Protein AF-G1NXR3-F1 (afdb_monomer)

InterPro domains:
  IPR028131 Tubulinyl-Tyr carboxypeptidase [PF14822] (48-94)
  IPR028131 Tubulinyl-Tyr carboxypeptidase [PTHR15750] (37-93)

Sequence (94 aa):
MTGSAADTRRCPHPKGAKGTRSRSSHARPVSLATSGGSEEEDKDGGVLFHVNKSGFPIDSHTWERMWMHVAKVHPKGGEMVGAIRNAAFLAKVS

Structure (mmCIF, N/CA/C/O backbone):
data_AF-G1NXR3-F1
#
_entry.id   AF-G1NXR3-F1
#
loop_
_atom_site.group_PDB
_atom_site.id
_atom_site.type_symbol
_atom_site.label_atom_id
_atom_site.label_alt_id
_atom_site.label_comp_id
_atom_site.label_asym_id
_atom_site.label_entity_id
_atom_site.label_seq_id
_atom_site.pdbx_PDB_ins_code
_atom_site.Cartn_x
_atom_site.Cartn_y
_atom_site.Cartn_z
_atom_site.occupancy
_atom_site.B_iso_or_equiv
_atom_site.auth_seq_id
_atom_site.auth_comp_id
_atom_site.auth_asym_id
_atom_site.auth_atom_id
_atom_site.pdbx_PDB_model_num
ATOM 1 N N . MET A 1 1 ? 23.638 19.959 -54.038 1.00 45.19 1 MET A N 1
ATOM 2 C CA . MET A 1 1 ? 22.725 19.619 -55.150 1.00 45.19 1 MET A CA 1
ATOM 3 C C . MET A 1 1 ? 23.136 18.260 -55.699 1.00 45.19 1 MET A C 1
ATOM 5 O O . MET A 1 1 ? 24.180 18.216 -56.321 1.00 45.19 1 MET A O 1
ATOM 9 N N . THR A 1 2 ? 22.366 17.205 -55.413 1.00 44.72 2 THR A N 1
ATOM 10 C CA . THR A 1 2 ? 22.249 15.880 -56.085 1.00 44.72 2 THR A CA 1
ATOM 11 C C . THR A 1 2 ? 21.177 15.135 -55.252 1.00 44.72 2 THR A C 1
ATOM 13 O O . THR A 1 2 ? 21.319 15.052 -54.039 1.00 44.72 2 THR A O 1
ATOM 16 N N . GLY A 1 3 ? 19.943 14.877 -55.710 1.00 37.91 3 GLY A N 1
ATOM 17 C CA . GLY A 1 3 ? 19.524 13.926 -56.757 1.00 37.91 3 GLY A CA 1
ATOM 18 C C . GLY A 1 3 ? 19.455 12.509 -56.148 1.00 37.91 3 GLY A C 1
ATOM 19 O O . GLY A 1 3 ? 20.514 11.935 -55.952 1.00 37.91 3 GLY A O 1
ATOM 20 N N . SER A 1 4 ? 18.330 12.026 -55.577 1.00 44.97 4 SER A N 1
ATOM 21 C CA . SER A 1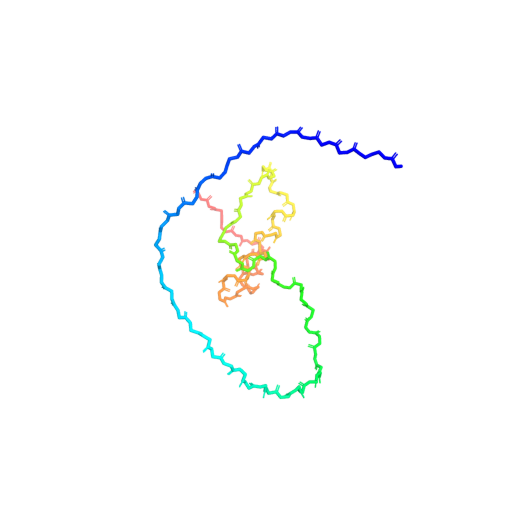 4 ? 17.182 11.310 -56.217 1.00 44.97 4 SER A CA 1
ATOM 22 C C . SER A 1 4 ? 17.626 10.076 -57.033 1.00 44.97 4 SER A C 1
ATOM 24 O O . SER A 1 4 ? 18.565 10.215 -57.801 1.00 44.97 4 SER A O 1
ATOM 26 N N . ALA A 1 5 ? 17.058 8.862 -57.014 1.00 44.22 5 ALA A N 1
ATOM 27 C CA . ALA A 1 5 ? 15.885 8.192 -56.426 1.00 44.22 5 ALA A CA 1
ATOM 28 C C . ALA A 1 5 ? 16.137 6.658 -56.521 1.00 44.22 5 ALA A C 1
ATOM 30 O O . ALA A 1 5 ? 17.121 6.254 -57.137 1.00 44.22 5 ALA A O 1
ATOM 31 N N . ALA A 1 6 ? 15.309 5.785 -55.926 1.00 48.72 6 ALA A N 1
ATOM 32 C CA . ALA A 1 6 ? 14.380 4.859 -56.626 1.00 48.72 6 ALA A CA 1
ATOM 33 C C . ALA A 1 6 ? 14.528 3.470 -55.948 1.00 48.72 6 ALA A C 1
ATOM 35 O O . ALA A 1 6 ? 15.604 3.174 -55.449 1.00 48.72 6 ALA A O 1
ATOM 36 N N . ASP A 1 7 ? 13.586 2.536 -55.852 1.00 38.72 7 ASP A N 1
ATOM 37 C CA . ASP A 1 7 ? 12.206 2.347 -56.299 1.00 38.72 7 ASP A CA 1
ATOM 38 C C . ASP A 1 7 ? 11.734 1.059 -55.588 1.00 38.72 7 ASP A C 1
ATOM 40 O O . ASP A 1 7 ? 12.523 0.131 -55.413 1.00 38.72 7 ASP A O 1
ATOM 44 N N . THR A 1 8 ? 10.479 0.975 -55.152 1.00 42.81 8 THR A N 1
ATOM 45 C CA . THR A 1 8 ? 9.568 -0.070 -55.651 1.00 42.81 8 THR A CA 1
ATOM 46 C C . THR A 1 8 ? 8.182 0.081 -55.049 1.00 42.81 8 THR A C 1
ATOM 48 O O . THR A 1 8 ? 7.946 0.182 -53.848 1.00 42.81 8 THR A O 1
ATOM 51 N N . ARG A 1 9 ? 7.249 0.145 -55.986 1.00 46.12 9 ARG A N 1
ATOM 52 C CA . ARG A 1 9 ? 5.817 0.350 -55.858 1.00 46.12 9 ARG A CA 1
ATOM 53 C C . ARG A 1 9 ? 5.125 -0.938 -55.420 1.00 46.12 9 ARG A C 1
ATOM 55 O O . ARG A 1 9 ? 5.513 -2.005 -55.885 1.00 46.12 9 ARG A O 1
ATOM 62 N N . ARG A 1 10 ? 3.991 -0.814 -54.720 1.00 39.06 10 ARG A N 1
ATOM 63 C CA . ARG A 1 10 ? 2.707 -1.444 -55.111 1.00 39.06 10 ARG A CA 1
ATOM 64 C C . ARG A 1 10 ? 1.583 -1.059 -54.144 1.00 39.06 10 ARG A C 1
ATOM 66 O O . ARG A 1 10 ? 1.566 -1.487 -52.999 1.00 39.06 10 ARG A O 1
ATOM 73 N N . CYS A 1 11 ? 0.604 -0.321 -54.661 1.00 44.44 11 CYS A N 1
ATOM 74 C CA . CYS A 1 11 ? -0.773 -0.328 -54.164 1.00 44.44 11 CYS A CA 1
ATOM 75 C C . CYS A 1 11 ? -1.623 -1.179 -55.113 1.00 44.44 11 CYS A C 1
ATOM 77 O O . CYS A 1 11 ? -1.391 -1.155 -56.325 1.00 44.44 11 CYS A O 1
ATOM 79 N N . PRO A 1 12 ? -2.649 -1.855 -54.583 1.00 48.38 12 PRO A N 1
ATOM 80 C CA . PRO A 1 12 ? -3.985 -1.669 -55.149 1.00 48.38 12 PRO A CA 1
ATOM 81 C C . PRO A 1 12 ? -5.075 -1.464 -54.071 1.00 48.38 12 PRO A C 1
ATOM 83 O O . PRO A 1 12 ? -5.118 -2.153 -53.058 1.00 48.38 12 PRO A O 1
ATOM 86 N N . HIS A 1 13 ? -5.967 -0.501 -54.323 1.00 37.09 13 HIS A N 1
ATOM 87 C CA . HIS A 1 13 ? -7.301 -0.291 -53.706 1.00 37.09 13 HIS A CA 1
ATOM 88 C C . HIS A 1 13 ? -8.349 -1.239 -54.365 1.00 37.09 13 HIS A C 1
ATOM 90 O O . HIS A 1 13 ? -7.991 -1.854 -55.374 1.00 37.09 13 HIS A O 1
ATOM 96 N N . PRO A 1 14 ? -9.673 -1.239 -54.039 1.00 63.69 14 PRO A N 1
ATOM 97 C CA . PRO A 1 14 ? -10.443 -0.923 -52.806 1.00 63.69 14 PRO A CA 1
ATOM 98 C C . PRO A 1 14 ? -11.615 -1.922 -52.520 1.00 63.69 14 PRO A C 1
ATOM 100 O O . PRO A 1 14 ? -11.821 -2.845 -53.302 1.00 63.69 14 PRO A O 1
ATOM 103 N N . LYS A 1 15 ? -12.460 -1.693 -51.482 1.00 41.88 15 LYS A N 1
ATOM 104 C CA . LYS A 1 15 ? -13.954 -1.600 -51.591 1.00 41.88 15 LYS A CA 1
ATOM 105 C C . LYS A 1 15 ? -14.703 -1.404 -50.247 1.00 41.88 15 LYS A C 1
ATOM 107 O O . LYS A 1 15 ? -14.464 -2.134 -49.297 1.00 41.88 15 LYS A O 1
ATOM 112 N N . GLY A 1 16 ? -15.703 -0.502 -50.264 1.00 35.84 16 GLY A N 1
ATOM 113 C CA . GLY A 1 16 ? -16.859 -0.419 -49.338 1.00 35.84 16 GLY A CA 1
ATOM 114 C C . GLY A 1 16 ? -16.844 0.796 -48.390 1.00 35.84 16 GLY A C 1
ATOM 115 O O . GLY A 1 16 ? -16.176 0.738 -47.373 1.00 35.84 16 GLY A O 1
ATOM 116 N N . ALA A 1 17 ? -17.378 1.974 -48.764 1.00 42.06 17 ALA A N 1
ATOM 117 C CA . ALA A 1 17 ? -18.772 2.443 -48.543 1.00 42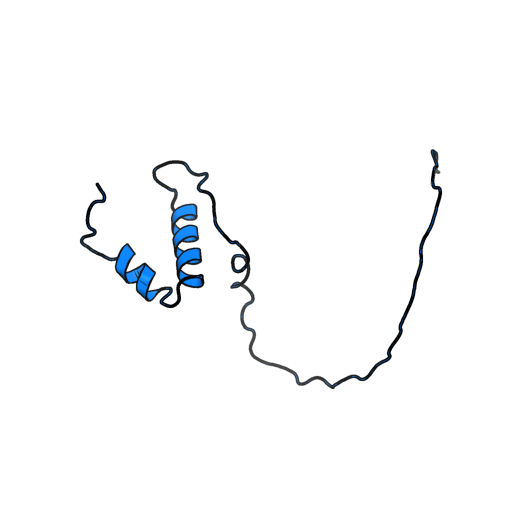.06 17 ALA A CA 1
ATOM 118 C C . ALA A 1 17 ? -19.097 2.634 -47.037 1.00 42.06 17 ALA A C 1
ATOM 120 O O . ALA A 1 17 ? -18.858 1.726 -46.263 1.00 42.06 17 ALA A O 1
ATOM 121 N N . LYS A 1 18 ? -19.670 3.711 -46.479 1.00 47.91 18 LYS A N 1
ATOM 122 C CA . LYS A 1 18 ? -20.573 4.799 -46.903 1.00 47.91 18 LYS A CA 1
ATOM 123 C C . LYS A 1 18 ? -20.689 5.681 -45.635 1.00 47.91 18 LYS A C 1
ATOM 125 O O . LYS A 1 18 ? -21.036 5.160 -44.590 1.00 47.91 18 LYS A O 1
ATOM 130 N N . GLY A 1 19 ? -20.267 6.941 -45.621 1.00 43.12 19 GLY A N 1
ATOM 131 C CA . GLY A 1 19 ? -21.180 8.060 -45.838 1.00 43.12 19 GLY A CA 1
ATOM 132 C C . GLY A 1 19 ? -21.548 8.818 -44.549 1.00 43.12 19 GLY A C 1
ATOM 133 O O . GLY A 1 19 ? -21.769 8.226 -43.499 1.00 43.12 19 GLY A O 1
ATOM 134 N N . THR A 1 20 ? -21.751 10.129 -44.726 1.00 46.16 20 THR A N 1
ATOM 135 C CA . THR A 1 20 ? -22.433 11.080 -43.820 1.00 46.16 20 THR A CA 1
ATOM 136 C C . THR A 1 20 ? -21.598 11.524 -42.604 1.00 46.16 20 THR A C 1
ATOM 138 O O . THR A 1 20 ? -20.892 10.728 -42.015 1.00 46.16 20 THR A O 1
ATOM 141 N N . ARG A 1 21 ? -21.594 12.778 -42.145 1.00 49.75 21 ARG A N 1
ATOM 142 C CA . ARG A 1 21 ? -22.441 13.944 -42.416 1.00 49.75 21 ARG A CA 1
ATOM 143 C C . ARG A 1 21 ? -21.705 15.155 -41.819 1.00 49.75 21 ARG A C 1
ATOM 145 O O . ARG A 1 21 ? -21.381 15.133 -40.636 1.00 49.75 21 ARG A O 1
ATOM 152 N N . SER A 1 22 ? -21.468 16.209 -42.595 1.00 65.81 22 SER A N 1
ATOM 153 C CA . SER A 1 22 ? -21.042 17.499 -42.039 1.00 65.81 22 SER A CA 1
ATOM 154 C C . SER A 1 22 ? -22.186 18.110 -41.226 1.00 65.81 22 SER A C 1
ATOM 156 O O . SER A 1 22 ? -23.299 18.220 -41.742 1.00 65.81 22 SER A O 1
ATOM 158 N N . ARG A 1 23 ? -21.927 18.571 -39.996 1.00 53.41 23 ARG A N 1
ATOM 159 C CA . ARG A 1 23 ? -22.710 19.657 -39.383 1.00 53.41 23 ARG A CA 1
ATOM 160 C C . ARG A 1 23 ? -21.780 20.696 -38.772 1.00 53.41 23 ARG A C 1
ATOM 162 O O . ARG A 1 23 ? -20.871 20.390 -38.011 1.00 53.41 23 ARG A O 1
ATOM 169 N N . SER A 1 24 ? -22.052 21.912 -39.216 1.00 59.09 24 SER A N 1
ATOM 170 C CA . SER A 1 24 ? -21.382 23.174 -38.969 1.00 59.09 24 SER A CA 1
ATOM 171 C C . SER A 1 24 ? -21.659 23.724 -37.563 1.00 59.09 24 SER A C 1
ATOM 173 O O . SER A 1 24 ? -22.758 23.575 -37.036 1.00 59.09 24 SER A O 1
ATOM 175 N N . SER A 1 25 ? -20.605 24.335 -37.015 1.00 60.59 25 SER A N 1
ATOM 176 C CA . SER A 1 25 ? -20.506 25.594 -36.260 1.00 60.59 25 SER A CA 1
ATOM 177 C C . SER A 1 25 ? -21.677 26.048 -35.379 1.00 60.59 25 SER A C 1
ATOM 179 O O . SER A 1 25 ? -22.712 26.434 -35.898 1.00 60.59 25 SER A O 1
ATOM 181 N N . HIS A 1 26 ? -21.426 26.203 -34.073 1.00 49.38 26 HIS A N 1
ATOM 182 C CA . HIS A 1 26 ? -21.672 27.465 -33.357 1.00 49.38 26 HIS A CA 1
ATOM 183 C C . HIS A 1 26 ? -20.796 27.540 -32.096 1.00 49.38 26 HIS A C 1
ATOM 185 O O . HIS A 1 26 ? -20.851 26.683 -31.217 1.00 49.38 26 HIS A O 1
ATOM 191 N N . ALA A 1 27 ? -19.957 28.572 -32.055 1.00 53.62 27 ALA A N 1
ATOM 192 C CA . ALA A 1 27 ? -19.057 28.901 -30.962 1.00 53.62 27 ALA A CA 1
ATOM 193 C C . ALA A 1 27 ? -19.823 29.370 -29.713 1.00 53.62 27 ALA A C 1
ATOM 195 O O . ALA A 1 27 ? -20.824 30.079 -29.825 1.00 53.62 27 ALA A O 1
ATOM 196 N N . ARG A 1 28 ? -19.301 29.047 -28.524 1.00 59.19 28 ARG A N 1
ATOM 197 C CA . ARG A 1 28 ? -19.573 29.800 -27.292 1.00 59.19 28 ARG A CA 1
ATOM 198 C C . ARG A 1 28 ? -18.300 30.547 -26.873 1.00 59.19 28 ARG A C 1
ATOM 200 O O . ARG A 1 28 ? -17.224 29.957 -26.972 1.00 59.19 28 ARG A O 1
ATOM 207 N N . PRO A 1 29 ? -18.402 31.827 -26.468 1.00 50.38 29 PRO A N 1
ATOM 208 C CA . PRO A 1 29 ? -17.248 32.655 -26.162 1.00 50.38 29 PRO A CA 1
ATOM 209 C C . PRO A 1 29 ? -16.628 32.290 -24.811 1.00 50.38 29 PRO A C 1
ATOM 211 O O . PRO A 1 29 ? -17.291 31.807 -23.895 1.00 50.38 29 PRO A O 1
ATOM 214 N N . VAL A 1 30 ? -15.325 32.544 -24.750 1.00 57.25 30 VAL A N 1
ATOM 215 C CA . VAL A 1 30 ? -14.397 32.333 -23.640 1.00 57.25 30 VAL A CA 1
ATOM 216 C C . VAL A 1 30 ? -14.804 33.135 -22.397 1.00 57.25 30 VAL A C 1
ATOM 218 O O . VAL A 1 30 ? -15.079 34.328 -22.472 1.00 57.25 30 VAL A O 1
ATOM 221 N N . SER A 1 31 ? -14.756 32.492 -21.233 1.00 49.50 31 SER A N 1
ATOM 222 C CA . SER A 1 31 ? -14.521 33.134 -19.931 1.00 49.50 31 SER A CA 1
ATOM 223 C C . SER A 1 31 ? -13.406 32.319 -19.271 1.00 49.50 31 SER A C 1
ATOM 225 O O . SER A 1 31 ? -13.648 31.228 -18.774 1.00 49.50 31 SER A O 1
ATOM 227 N N . LEU A 1 32 ? -12.158 32.543 -19.685 1.00 43.28 32 LEU A N 1
ATOM 228 C CA . LEU A 1 32 ? -11.155 33.370 -19.004 1.00 43.28 32 LEU A CA 1
ATOM 229 C C . LEU A 1 32 ? -11.071 33.086 -17.493 1.00 43.28 32 LEU A C 1
ATOM 231 O O . LEU A 1 32 ? -11.856 33.643 -16.740 1.00 43.28 32 LEU A O 1
ATOM 235 N N . ALA A 1 33 ? -10.103 32.218 -17.147 1.00 46.44 33 ALA A N 1
ATOM 236 C CA . ALA A 1 33 ? -9.220 32.163 -15.964 1.00 46.44 33 ALA A CA 1
ATOM 237 C C . ALA A 1 33 ? -9.833 32.448 -14.564 1.00 46.44 33 ALA A C 1
ATOM 239 O O . ALA A 1 33 ? -10.561 33.403 -14.368 1.00 46.44 33 ALA A O 1
ATOM 240 N N . THR A 1 34 ? -9.518 31.741 -13.475 1.00 49.56 34 THR A N 1
ATOM 241 C CA . THR A 1 34 ? -8.237 31.155 -13.065 1.00 49.56 34 THR A CA 1
ATOM 242 C C . THR A 1 34 ? -8.515 30.097 -11.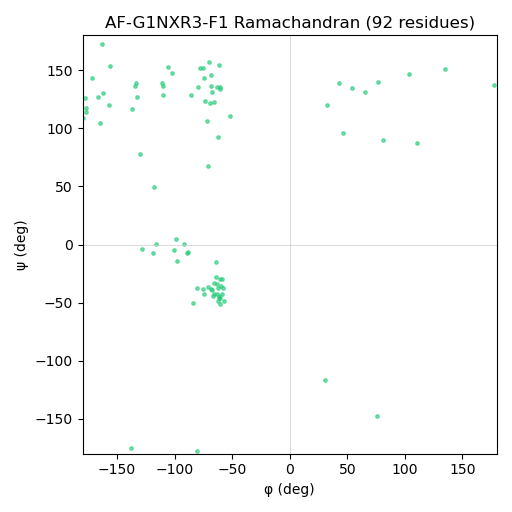982 1.00 49.56 34 THR A C 1
ATOM 244 O O . THR A 1 34 ? -9.163 30.412 -10.987 1.00 49.56 34 THR A O 1
ATOM 247 N N . SER A 1 35 ? -7.968 28.895 -12.120 1.00 44.38 35 SER A N 1
ATOM 248 C CA . SER A 1 35 ? -7.198 28.250 -11.048 1.00 44.38 35 SER A CA 1
ATOM 249 C C . SER A 1 35 ? -6.431 27.112 -11.706 1.00 44.38 35 SER A C 1
ATOM 251 O O . SER A 1 35 ? -7.029 26.115 -12.109 1.00 44.38 35 SER A O 1
ATOM 253 N N . GLY A 1 36 ? -5.129 27.307 -11.904 1.00 40.16 36 GLY A N 1
ATOM 254 C CA . GLY A 1 36 ? -4.234 26.262 -12.384 1.00 40.16 36 GLY A CA 1
ATOM 255 C C . GLY A 1 36 ? -4.210 25.123 -11.374 1.00 40.16 36 GLY A C 1
ATOM 256 O O . GLY A 1 36 ? -3.456 25.168 -10.407 1.00 40.16 36 GLY A O 1
ATOM 257 N N . GLY A 1 37 ? -5.082 24.137 -11.575 1.00 37.31 37 GLY A N 1
ATOM 258 C CA . GLY A 1 37 ? -4.951 22.826 -10.966 1.00 37.31 37 GLY A CA 1
ATOM 259 C C . GLY A 1 37 ? -3.794 22.146 -11.671 1.00 37.31 37 GLY A C 1
ATOM 260 O O . GLY A 1 37 ? -3.912 21.820 -12.848 1.00 37.31 37 GLY A O 1
ATOM 261 N N . SER A 1 38 ? -2.666 22.041 -10.972 1.00 44.25 38 SER A N 1
ATOM 262 C CA . SER A 1 38 ? -1.469 21.359 -11.451 1.00 44.25 38 SER A CA 1
ATOM 263 C C . SER A 1 38 ? -1.854 19.961 -11.928 1.00 44.25 38 SER A C 1
ATOM 265 O O . SER A 1 38 ? -2.245 19.098 -11.146 1.00 44.25 38 SER A O 1
ATOM 267 N N . GLU A 1 39 ? -1.779 19.772 -13.235 1.00 42.00 39 GLU A N 1
ATOM 268 C CA . GLU A 1 39 ? -2.006 18.534 -13.967 1.00 42.00 39 GLU A CA 1
ATOM 269 C C . GLU A 1 39 ? -0.855 17.547 -13.711 1.00 42.00 39 GLU A C 1
ATOM 271 O O . GLU A 1 39 ? -0.054 17.234 -14.582 1.00 42.00 39 GLU A O 1
ATOM 276 N N . GLU A 1 40 ? -0.749 17.063 -12.474 1.00 47.91 40 GLU A N 1
ATOM 277 C CA . GLU A 1 40 ? 0.218 16.026 -12.082 1.00 47.91 40 GLU A CA 1
ATOM 278 C C . GLU A 1 40 ? -0.493 14.759 -11.552 1.00 47.91 40 GLU A C 1
ATOM 280 O O . GLU A 1 40 ? 0.150 13.737 -11.319 1.00 47.91 40 GLU A O 1
ATOM 285 N N . GLU A 1 41 ? -1.820 14.778 -11.362 1.00 50.66 41 GLU A N 1
ATOM 286 C CA . GLU A 1 41 ? -2.536 13.702 -10.649 1.00 50.66 41 GLU A CA 1
ATOM 287 C C . GLU A 1 41 ? -3.036 12.526 -11.511 1.00 50.66 41 GLU A C 1
ATOM 289 O O . GLU A 1 41 ? -3.425 11.491 -10.954 1.00 50.66 41 GLU A O 1
ATOM 294 N N . ASP A 1 42 ? -2.941 12.599 -12.842 1.00 52.62 42 ASP A N 1
ATOM 295 C CA . ASP A 1 42 ? -3.537 11.604 -13.752 1.00 52.62 42 ASP A CA 1
ATOM 296 C C . ASP A 1 42 ? -2.522 10.840 -14.619 1.00 52.62 42 ASP A C 1
ATOM 298 O O . ASP A 1 42 ? -2.656 10.730 -15.832 1.00 52.62 42 ASP A O 1
ATOM 302 N N . LYS A 1 43 ? -1.457 10.296 -14.020 1.00 57.72 43 LYS A N 1
ATOM 303 C CA . LYS A 1 43 ? -0.588 9.338 -14.741 1.00 57.72 43 LYS A CA 1
ATOM 304 C C . LYS A 1 43 ? -0.887 7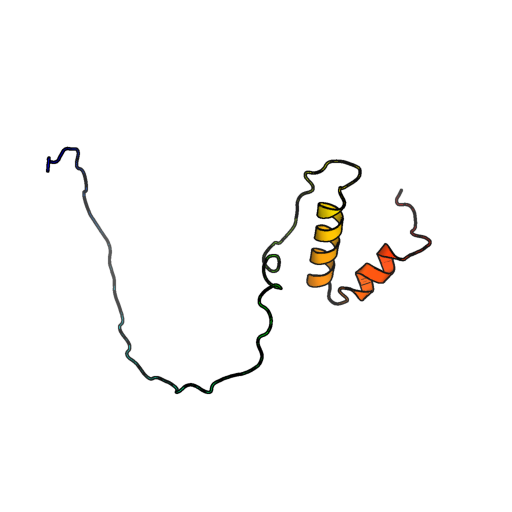.870 -14.459 1.00 57.72 43 LYS A C 1
ATOM 306 O O . LYS A 1 43 ? -0.433 7.017 -15.213 1.00 57.72 43 LYS A O 1
ATOM 311 N N . ASP A 1 44 ? -1.662 7.577 -13.416 1.00 56.72 44 ASP A N 1
ATOM 312 C CA . ASP A 1 44 ? -1.906 6.199 -12.954 1.00 56.72 44 ASP A CA 1
ATOM 313 C C . ASP A 1 44 ? -3.402 5.866 -12.793 1.00 56.72 44 ASP A C 1
ATOM 315 O O . ASP A 1 44 ? -3.748 4.723 -12.520 1.00 56.72 44 ASP A O 1
ATOM 319 N N . GLY A 1 45 ? -4.308 6.836 -12.998 1.00 59.66 45 GLY A N 1
ATOM 320 C CA . GLY A 1 45 ? -5.757 6.655 -12.809 1.00 59.66 45 GLY A CA 1
ATOM 321 C C . GLY A 1 45 ? -6.408 5.638 -13.758 1.00 59.66 45 GLY A C 1
ATOM 322 O O . GLY A 1 45 ? -7.518 5.180 -13.501 1.00 59.66 45 GLY A O 1
ATOM 323 N N . GLY A 1 46 ? -5.714 5.256 -14.835 1.00 73.56 46 GLY A N 1
ATOM 324 C CA . GLY A 1 46 ? -6.181 4.274 -15.817 1.00 73.56 46 GLY A CA 1
ATOM 325 C C . GLY A 1 46 ? -5.605 2.862 -15.666 1.00 73.56 46 GLY A C 1
ATOM 326 O O . GLY A 1 46 ? -5.996 1.972 -16.422 1.00 73.56 46 GLY A O 1
ATOM 327 N N . VAL A 1 47 ? -4.665 2.628 -14.744 1.00 85.56 47 VAL A N 1
ATOM 328 C CA . VAL A 1 47 ? -4.022 1.313 -14.597 1.00 85.56 47 VAL A CA 1
ATOM 329 C C . VAL A 1 47 ? -4.872 0.415 -13.698 1.00 85.56 47 VAL A C 1
ATOM 331 O O . VAL A 1 47 ? -5.236 0.794 -12.593 1.00 85.56 47 VAL A O 1
ATOM 334 N N . LEU A 1 48 ? -5.183 -0.804 -14.153 1.00 90.50 48 LEU A N 1
ATOM 335 C CA . LEU A 1 48 ? -5.981 -1.756 -13.366 1.00 90.50 48 LEU A CA 1
ATOM 336 C C . LEU A 1 48 ? -5.172 -2.375 -12.212 1.00 90.50 48 LEU A C 1
ATOM 338 O O . LEU A 1 48 ? -5.682 -2.532 -11.103 1.00 90.50 48 LEU A O 1
ATOM 342 N N . PHE A 1 49 ? -3.914 -2.741 -12.476 1.00 95.44 49 PHE A N 1
ATOM 343 C CA . PHE A 1 49 ? -3.006 -3.361 -11.509 1.00 95.44 49 PHE A CA 1
ATOM 344 C C . PHE A 1 49 ? -1.535 -3.138 -11.892 1.00 95.44 49 PHE A C 1
ATOM 346 O O . PHE A 1 49 ? -1.197 -3.029 -13.073 1.00 95.44 49 PHE A O 1
ATOM 353 N N . HIS A 1 50 ? -0.644 -3.148 -10.898 1.00 95.50 50 HIS A N 1
ATOM 354 C CA . HIS A 1 50 ? 0.809 -3.113 -11.098 1.00 95.50 50 HIS A CA 1
ATOM 355 C C . HIS A 1 50 ? 1.434 -4.486 -10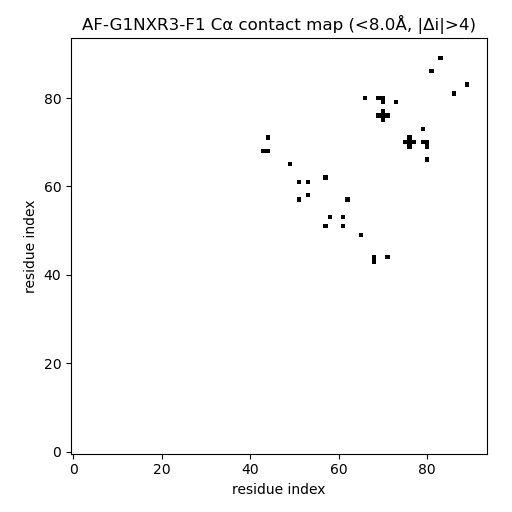.838 1.00 95.50 50 HIS A C 1
ATOM 357 O O . HIS A 1 50 ? 0.931 -5.280 -10.047 1.00 95.50 50 HIS A O 1
ATOM 363 N N . VAL A 1 51 ? 2.569 -4.755 -11.485 1.00 97.38 51 VAL A N 1
ATOM 364 C CA . VAL A 1 51 ? 3.356 -5.981 -11.287 1.00 97.38 51 VAL A CA 1
ATOM 365 C C . VAL A 1 51 ? 4.659 -5.629 -10.578 1.00 97.38 51 VAL A C 1
ATOM 367 O O . VAL A 1 51 ? 5.389 -4.746 -11.036 1.00 97.38 51 VAL A O 1
ATOM 370 N N . ASN A 1 52 ? 4.974 -6.333 -9.488 1.00 98.12 52 ASN A N 1
ATOM 371 C CA . ASN A 1 52 ? 6.266 -6.199 -8.821 1.00 98.12 52 ASN A CA 1
ATOM 372 C C . ASN A 1 52 ? 7.383 -6.793 -9.698 1.00 98.12 52 ASN A C 1
ATOM 374 O O . ASN A 1 52 ? 7.352 -7.977 -10.030 1.00 98.12 52 ASN A O 1
ATOM 378 N N . LYS A 1 53 ? 8.378 -5.969 -10.041 1.00 98.00 53 LYS A N 1
ATOM 379 C CA . LYS A 1 53 ? 9.578 -6.369 -10.795 1.00 98.00 53 LYS A CA 1
ATOM 380 C C . LYS A 1 53 ? 10.875 -6.220 -9.989 1.00 98.00 53 LYS A C 1
ATOM 382 O O . LYS A 1 53 ? 11.936 -6.523 -10.522 1.00 98.00 53 LYS A O 1
ATOM 387 N N . SER A 1 54 ? 10.807 -5.765 -8.734 1.00 97.88 54 SER A N 1
ATOM 388 C CA . SER A 1 54 ? 11.983 -5.529 -7.884 1.00 97.88 54 SER A CA 1
ATOM 389 C C . SER A 1 54 ? 12.421 -6.764 -7.088 1.00 97.88 54 SER A C 1
ATOM 391 O O . SER A 1 54 ? 13.444 -6.725 -6.414 1.00 97.88 54 SER A O 1
ATOM 393 N N . GLY A 1 55 ? 11.650 -7.855 -7.127 1.00 97.94 55 GLY A N 1
ATOM 394 C CA . GLY A 1 55 ? 11.891 -9.028 -6.286 1.00 97.94 55 GLY A CA 1
ATOM 395 C C . GLY A 1 55 ? 11.467 -8.800 -4.832 1.00 97.94 55 GLY A C 1
ATOM 396 O O . GLY A 1 55 ? 10.483 -8.099 -4.575 1.00 97.9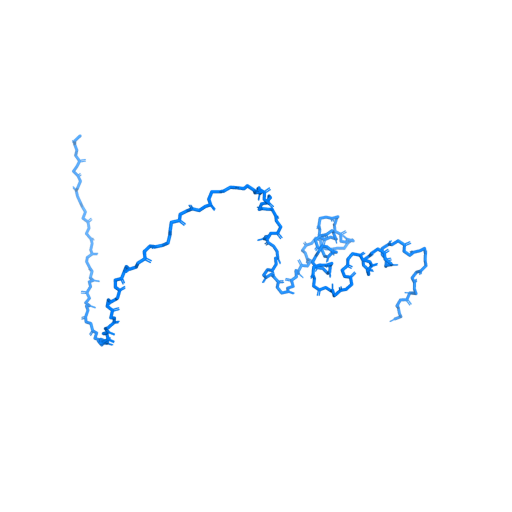4 55 GLY A O 1
ATOM 397 N N . PHE A 1 56 ? 12.188 -9.428 -3.897 1.00 98.12 56 PHE A N 1
ATOM 398 C CA . PHE A 1 56 ? 11.899 -9.383 -2.463 1.00 98.12 56 PHE A CA 1
ATOM 399 C C . PHE A 1 56 ? 13.170 -9.112 -1.635 1.00 98.12 56 PHE A C 1
ATOM 401 O O . PHE A 1 56 ? 14.200 -9.725 -1.922 1.00 98.12 56 PHE A O 1
ATOM 408 N N . PRO A 1 57 ? 13.101 -8.270 -0.583 1.00 97.81 57 PRO A N 1
ATOM 409 C CA . PRO A 1 57 ? 11.959 -7.426 -0.206 1.00 97.81 57 PRO A CA 1
ATOM 410 C C . PRO A 1 57 ? 11.611 -6.397 -1.297 1.00 97.81 57 PRO A C 1
ATOM 412 O O . PRO A 1 57 ? 12.444 -6.068 -2.138 1.00 97.81 57 PRO A O 1
ATOM 415 N N . ILE A 1 58 ? 10.352 -5.951 -1.326 1.00 98.50 58 ILE A N 1
ATOM 416 C CA . ILE A 1 58 ? 9.869 -5.001 -2.342 1.00 98.50 58 ILE A CA 1
ATOM 417 C C . ILE A 1 58 ? 10.638 -3.682 -2.189 1.00 98.50 58 ILE A C 1
ATOM 419 O O . ILE A 1 58 ? 10.822 -3.210 -1.067 1.00 98.50 58 ILE A O 1
ATOM 423 N N . ASP A 1 59 ? 11.082 -3.090 -3.302 1.00 98.38 59 ASP A N 1
ATOM 424 C CA . ASP A 1 59 ? 11.786 -1.808 -3.261 1.00 98.38 59 ASP A CA 1
ATOM 425 C C . ASP A 1 59 ? 10.850 -0.648 -2.880 1.00 98.38 59 ASP A C 1
ATOM 427 O O . ASP A 1 59 ? 9.630 -0.710 -3.058 1.00 98.38 59 ASP A O 1
ATOM 431 N N . SER A 1 60 ? 11.417 0.444 -2.358 1.00 98.38 60 SER A N 1
ATOM 432 C CA . SER A 1 60 ? 10.623 1.587 -1.887 1.00 98.38 60 SER A CA 1
ATOM 433 C C . SER A 1 60 ? 9.743 2.176 -2.991 1.00 98.38 60 SER A C 1
ATOM 435 O O . SER A 1 60 ? 8.605 2.553 -2.744 1.00 98.38 60 SER A O 1
ATOM 437 N N . HIS A 1 61 ? 10.237 2.225 -4.229 1.00 97.06 61 HIS A N 1
ATOM 438 C CA . HIS A 1 61 ? 9.488 2.793 -5.346 1.00 97.06 61 HIS A CA 1
ATOM 439 C C . HIS A 1 61 ? 8.242 1.966 -5.693 1.00 97.06 61 HIS A C 1
ATOM 441 O O . HIS A 1 61 ? 7.165 2.523 -5.904 1.00 97.06 61 HIS A O 1
ATOM 447 N N . THR A 1 62 ? 8.362 0.639 -5.746 1.00 98.00 62 THR A N 1
ATOM 448 C CA . THR A 1 62 ? 7.232 -0.261 -6.005 1.00 98.00 62 THR A CA 1
ATOM 449 C C . THR A 1 62 ? 6.282 -0.303 -4.818 1.00 98.00 62 THR A C 1
ATOM 451 O O . THR A 1 62 ? 5.068 -0.317 -5.021 1.00 98.00 62 THR A O 1
ATOM 454 N N . TRP A 1 63 ? 6.811 -0.248 -3.596 1.00 98.50 63 TRP A N 1
ATOM 455 C CA . TRP A 1 63 ? 6.020 -0.178 -2.373 1.00 98.50 63 TRP A CA 1
ATOM 456 C C . TRP A 1 63 ? 5.158 1.088 -2.300 1.00 98.50 63 TRP A C 1
ATOM 458 O O . TRP A 1 63 ? 3.953 0.998 -2.063 1.00 98.50 63 TRP A O 1
ATOM 468 N N . GLU A 1 64 ? 5.732 2.264 -2.565 1.00 98.06 64 GLU A N 1
ATOM 469 C CA . GLU A 1 64 ? 4.968 3.516 -2.568 1.00 98.06 64 GLU A CA 1
ATOM 470 C C . GLU A 1 64 ? 3.956 3.561 -3.717 1.00 98.06 64 GLU A C 1
ATOM 472 O O . GLU A 1 64 ? 2.813 3.967 -3.508 1.00 98.06 64 GLU A O 1
ATOM 477 N N . ARG A 1 65 ? 4.312 3.060 -4.909 1.00 96.69 65 ARG A N 1
ATOM 478 C CA . ARG A 1 65 ? 3.362 2.956 -6.031 1.00 96.69 65 ARG A CA 1
ATOM 479 C C . ARG A 1 65 ? 2.146 2.103 -5.678 1.00 96.69 65 ARG A C 1
ATOM 481 O O . ARG A 1 65 ? 1.024 2.499 -5.977 1.00 96.69 65 ARG A O 1
ATOM 488 N N . MET A 1 66 ? 2.359 0.970 -5.008 1.00 97.69 66 MET A N 1
ATOM 489 C CA . MET A 1 66 ? 1.273 0.106 -4.541 1.00 97.69 66 MET A CA 1
ATOM 490 C C . MET A 1 66 ? 0.309 0.872 -3.623 1.00 97.69 66 MET A C 1
ATOM 492 O O . MET A 1 66 ? -0.903 0.832 -3.833 1.00 97.69 66 MET A O 1
ATOM 496 N N . TRP A 1 67 ? 0.831 1.603 -2.633 1.00 97.88 67 TRP A N 1
ATOM 497 C CA . TRP A 1 67 ? -0.008 2.358 -1.701 1.00 97.88 67 TRP A CA 1
ATOM 498 C C . TRP A 1 67 ? -0.726 3.541 -2.351 1.00 97.88 67 TRP A C 1
ATOM 500 O O . TRP A 1 67 ? -1.894 3.771 -2.039 1.00 97.88 67 TRP A O 1
ATOM 510 N N . MET A 1 68 ? -0.077 4.253 -3.277 1.00 96.56 68 MET A N 1
ATOM 511 C CA . MET A 1 68 ? -0.721 5.324 -4.046 1.00 96.56 68 MET A CA 1
ATOM 512 C C . MET A 1 68 ? -1.891 4.798 -4.882 1.00 96.56 68 MET A C 1
ATOM 514 O O . MET A 1 68 ? -2.960 5.407 -4.881 1.00 96.56 68 MET A O 1
ATOM 518 N N . HIS A 1 69 ? -1.717 3.655 -5.555 1.00 96.38 69 HIS A N 1
ATOM 519 C CA . HIS A 1 69 ? -2.782 3.026 -6.342 1.00 96.38 69 HIS A CA 1
ATOM 520 C C . HIS A 1 69 ? -3.987 2.667 -5.469 1.00 96.38 69 HIS A C 1
ATOM 522 O O . HIS A 1 69 ? -5.119 3.072 -5.736 1.00 96.38 69 HIS A O 1
ATOM 528 N N . VAL A 1 70 ? -3.738 1.973 -4.357 1.00 96.56 70 VAL A N 1
ATOM 529 C CA . VAL A 1 70 ? -4.790 1.545 -3.426 1.00 96.56 70 VAL A CA 1
ATOM 530 C C . VAL A 1 70 ? -5.520 2.738 -2.797 1.00 96.56 70 VAL A C 1
ATOM 532 O O . VAL A 1 70 ? -6.741 2.684 -2.640 1.00 96.56 70 VAL A O 1
ATOM 535 N N . ALA A 1 71 ? -4.813 3.830 -2.486 1.00 96.81 71 ALA A N 1
ATOM 536 C CA . ALA A 1 71 ? -5.426 5.050 -1.964 1.00 96.81 71 ALA A CA 1
ATOM 537 C C . ALA A 1 71 ? -6.392 5.710 -2.963 1.00 96.81 71 ALA A C 1
ATOM 539 O O . ALA A 1 71 ? -7.399 6.271 -2.539 1.00 96.81 71 ALA A O 1
ATOM 540 N N . LYS A 1 72 ? -6.109 5.637 -4.271 1.00 94.44 72 LYS A N 1
ATOM 541 C CA . LYS A 1 72 ? -6.990 6.179 -5.320 1.00 94.44 72 L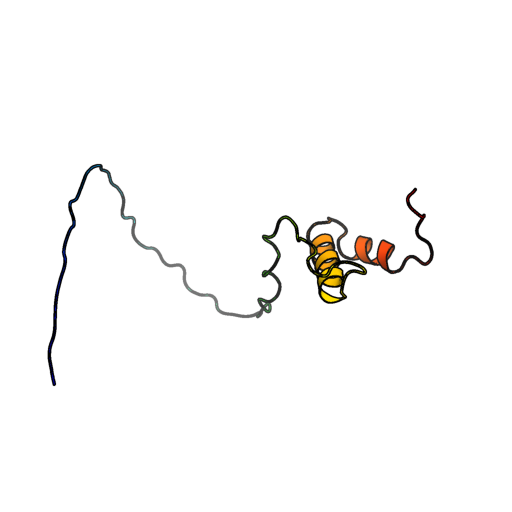YS A CA 1
ATOM 542 C C . LYS A 1 72 ? -8.217 5.297 -5.566 1.00 94.44 72 LYS A C 1
ATOM 544 O O . LYS A 1 72 ? -9.302 5.814 -5.805 1.00 94.44 72 LYS A O 1
ATOM 549 N N . VAL A 1 73 ? -8.050 3.974 -5.514 1.00 95.12 73 VAL A N 1
ATOM 550 C CA . VAL A 1 73 ? -9.118 3.007 -5.832 1.00 95.12 73 VAL A CA 1
ATOM 551 C C . VAL A 1 73 ? -10.091 2.803 -4.667 1.00 95.12 73 VAL A C 1
ATOM 553 O O . VAL A 1 73 ? -11.288 2.608 -4.878 1.00 95.12 73 VAL A O 1
ATOM 556 N N . HIS A 1 74 ? -9.597 2.800 -3.429 1.00 96.50 74 HIS A N 1
ATOM 557 C CA . HIS A 1 74 ? -10.425 2.480 -2.272 1.00 96.50 74 HIS A CA 1
ATOM 558 C C . HIS A 1 74 ? -11.286 3.686 -1.838 1.00 96.50 74 HIS A C 1
ATOM 560 O O . HIS A 1 74 ? -10.739 4.773 -1.668 1.00 96.50 74 HIS A O 1
ATOM 566 N N . PRO A 1 75 ? -12.589 3.523 -1.521 1.00 97.06 75 PRO A N 1
ATOM 567 C CA . PRO A 1 75 ? -13.459 4.646 -1.134 1.00 97.06 75 PRO A CA 1
ATOM 568 C C . PRO A 1 75 ? -12.996 5.429 0.103 1.00 97.06 75 PRO A C 1
ATOM 570 O O . PRO A 1 75 ? -13.268 6.616 0.224 1.00 97.06 75 PRO A O 1
ATOM 573 N N . LYS A 1 76 ? -12.296 4.763 1.032 1.00 97.81 76 LYS A N 1
ATOM 574 C CA . LYS A 1 76 ? -11.684 5.397 2.221 1.00 97.81 76 LYS A CA 1
ATOM 575 C C . LYS A 1 76 ? -10.233 5.851 2.005 1.00 97.81 76 LYS A C 1
ATOM 577 O O . LYS A 1 76 ? -9.592 6.315 2.940 1.00 97.81 76 LYS A O 1
ATOM 582 N N . GLY A 1 77 ? -9.701 5.639 0.803 1.00 97.00 77 GLY A N 1
ATOM 583 C CA . GLY A 1 77 ? -8.368 6.020 0.345 1.00 97.00 77 GLY A CA 1
ATOM 584 C C . GLY A 1 77 ? -7.276 6.050 1.413 1.00 97.00 77 GLY A C 1
ATOM 585 O O . GLY A 1 77 ? -6.944 5.025 2.014 1.00 97.00 77 GLY A O 1
ATOM 586 N N . GLY A 1 78 ? -6.727 7.246 1.642 1.00 96.12 78 GLY A N 1
AT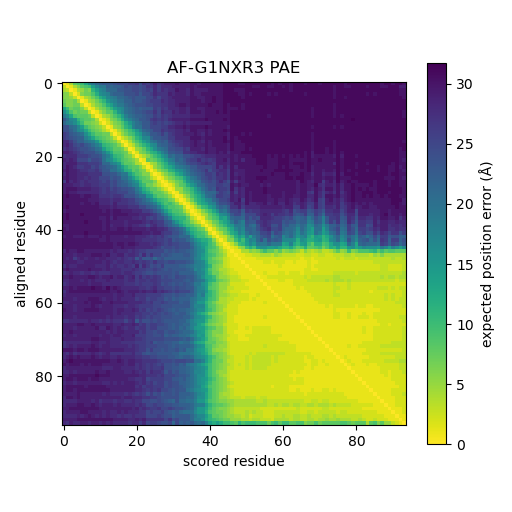OM 587 C CA . GLY A 1 78 ? -5.611 7.489 2.558 1.00 96.12 78 GLY A CA 1
ATOM 588 C C . GLY A 1 78 ? -5.872 7.114 4.021 1.00 96.12 78 GLY A C 1
ATOM 589 O O . GLY A 1 78 ? -4.933 6.702 4.695 1.00 96.12 78 GLY A O 1
ATOM 590 N N . GLU A 1 79 ? -7.118 7.177 4.506 1.00 98.31 79 GLU A N 1
ATOM 591 C CA . GLU A 1 79 ? -7.466 6.728 5.866 1.00 98.31 79 GLU A CA 1
ATOM 592 C C . GLU A 1 79 ? -7.170 5.232 6.022 1.00 98.31 79 GLU A C 1
ATOM 594 O O . GLU A 1 79 ? -6.513 4.814 6.974 1.00 98.31 79 GLU A O 1
ATOM 599 N N . MET A 1 80 ? -7.589 4.427 5.039 1.00 98.50 80 MET A N 1
ATOM 600 C CA . MET A 1 80 ? -7.348 2.984 5.042 1.00 98.50 80 MET A CA 1
ATOM 601 C C . MET A 1 80 ? -5.854 2.663 4.927 1.00 98.50 80 MET A C 1
ATOM 603 O O . MET A 1 80 ? -5.345 1.825 5.671 1.00 98.50 80 MET A O 1
ATOM 607 N N . VAL A 1 81 ? -5.135 3.373 4.053 1.00 98.50 81 VAL A N 1
ATOM 608 C CA . VAL A 1 81 ? -3.679 3.215 3.914 1.00 98.50 81 VAL A CA 1
ATOM 609 C C . VAL A 1 81 ? -2.959 3.550 5.220 1.00 98.50 81 VAL A C 1
ATOM 611 O O . VAL A 1 81 ? -2.106 2.782 5.666 1.00 98.50 81 VAL A O 1
ATOM 614 N N . GLY A 1 82 ? -3.318 4.666 5.859 1.00 98.44 82 GLY A N 1
ATOM 615 C CA . GLY A 1 82 ? -2.737 5.093 7.128 1.00 98.44 82 GLY A CA 1
ATOM 616 C C . GLY A 1 82 ? -3.014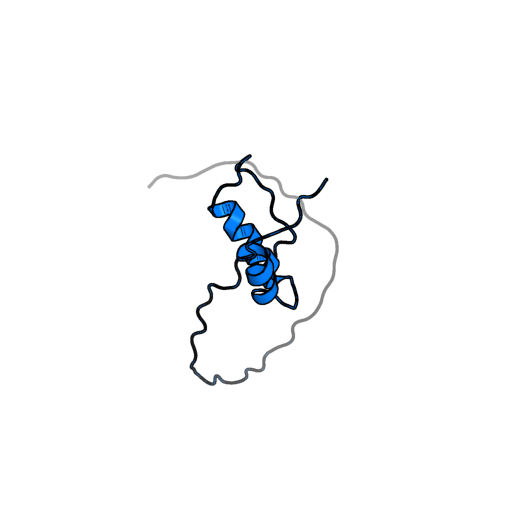 4.107 8.261 1.00 98.44 82 GLY A C 1
ATOM 617 O O . GLY A 1 82 ? -2.097 3.775 9.009 1.00 98.44 82 GLY A O 1
ATOM 618 N N . ALA A 1 83 ? -4.242 3.587 8.346 1.00 98.50 83 ALA A N 1
ATOM 619 C CA . ALA A 1 83 ? -4.628 2.608 9.358 1.00 98.50 83 ALA A CA 1
ATOM 620 C C . ALA A 1 83 ? -3.795 1.318 9.285 1.00 98.50 83 ALA A C 1
ATOM 622 O O . ALA A 1 83 ? -3.481 0.750 10.325 1.00 98.50 83 ALA A O 1
ATOM 623 N N . ILE A 1 84 ? -3.406 0.870 8.084 1.00 98.50 84 ILE A N 1
ATOM 624 C CA . ILE A 1 84 ? -2.586 -0.339 7.914 1.00 98.50 84 ILE A CA 1
ATOM 625 C C . ILE A 1 84 ? -1.093 -0.031 8.074 1.00 98.50 84 ILE A C 1
ATOM 627 O O . ILE A 1 84 ? -0.410 -0.708 8.837 1.00 98.50 84 ILE A O 1
ATOM 631 N N . ARG A 1 85 ? -0.561 0.984 7.377 1.00 98.19 85 ARG A N 1
ATOM 632 C CA . ARG A 1 85 ? 0.887 1.277 7.378 1.00 98.19 85 ARG A CA 1
ATOM 633 C C . ARG A 1 85 ? 1.414 1.720 8.739 1.00 98.19 85 ARG A C 1
ATOM 635 O O . ARG A 1 85 ? 2.562 1.430 9.056 1.00 98.19 85 ARG A O 1
ATOM 642 N N . ASN A 1 86 ? 0.587 2.418 9.514 1.00 98.19 86 ASN A N 1
ATOM 643 C CA . ASN A 1 86 ? 0.973 2.952 10.819 1.00 98.19 86 ASN A CA 1
ATOM 644 C C . ASN A 1 86 ? 0.509 2.060 11.981 1.00 98.19 86 ASN A C 1
ATOM 646 O O . ASN A 1 86 ? 0.668 2.437 13.142 1.00 98.19 86 ASN A O 1
ATOM 650 N N . ALA A 1 87 ? -0.076 0.890 11.699 1.00 98.19 87 ALA A N 1
ATOM 651 C CA . ALA A 1 87 ? -0.452 -0.053 12.740 1.00 98.19 87 ALA A CA 1
ATOM 652 C C . ALA A 1 87 ? 0.800 -0.598 13.439 1.00 98.19 87 ALA A C 1
ATOM 654 O O . ALA A 1 87 ? 1.653 -1.225 12.814 1.00 98.19 87 ALA A O 1
ATOM 655 N N . ALA A 1 88 ? 0.878 -0.418 14.759 1.00 98.31 88 ALA A N 1
ATOM 656 C CA . ALA A 1 88 ? 1.947 -1.004 15.569 1.00 98.31 88 ALA A CA 1
ATOM 657 C C . ALA A 1 88 ? 1.898 -2.543 15.574 1.00 98.31 88 ALA A C 1
ATOM 659 O O . ALA A 1 88 ? 2.926 -3.200 15.717 1.00 98.31 88 ALA A O 1
ATOM 660 N N . PHE A 1 89 ? 0.701 -3.113 15.402 1.00 97.69 89 PHE A N 1
ATOM 661 C CA . PHE A 1 89 ? 0.471 -4.552 15.400 1.00 97.69 89 PHE A CA 1
ATOM 662 C C . PHE A 1 89 ? -0.495 -4.927 14.277 1.00 97.69 89 PHE A C 1
ATOM 664 O O . PHE A 1 89 ? -1.662 -4.538 14.291 1.00 97.69 89 PHE A O 1
ATOM 671 N N . LEU A 1 90 ? -0.009 -5.722 13.326 1.00 97.44 90 LEU A N 1
ATOM 672 C CA . LEU A 1 90 ? -0.830 -6.414 12.337 1.00 97.44 90 LEU A CA 1
ATOM 673 C C . LEU A 1 90 ? -0.782 -7.912 12.633 1.00 97.44 90 LEU A C 1
ATOM 675 O O . LEU A 1 90 ? 0.274 -8.454 12.967 1.00 97.44 90 LEU A O 1
ATOM 679 N N . ALA A 1 91 ? -1.925 -8.586 12.517 1.00 98.25 91 ALA A N 1
ATOM 680 C CA . ALA A 1 91 ? -1.974 -10.033 12.667 1.00 98.25 91 ALA A CA 1
ATOM 681 C C . ALA A 1 91 ? -1.095 -10.704 11.598 1.00 98.25 91 ALA A C 1
ATOM 683 O O . ALA A 1 91 ? -1.162 -10.357 10.416 1.00 98.25 91 ALA A O 1
ATOM 684 N N . LYS A 1 92 ? -0.277 -11.681 12.004 1.00 97.44 92 LYS A N 1
ATOM 685 C CA . LYS A 1 92 ? 0.519 -12.476 11.066 1.00 97.44 92 LYS A CA 1
ATOM 686 C C . LYS A 1 92 ? -0.400 -13.446 10.319 1.00 97.44 92 LYS A C 1
ATOM 688 O O . LYS A 1 92 ? -1.080 -14.255 10.945 1.00 97.44 92 LYS A O 1
ATOM 693 N N . VAL A 1 93 ? -0.389 -13.376 8.992 1.00 96.06 93 VAL A N 1
ATOM 694 C CA . VAL A 1 93 ? -1.109 -14.324 8.127 1.00 96.06 93 VAL A CA 1
ATOM 695 C C . VAL A 1 93 ? -0.442 -15.706 8.222 1.00 96.06 93 VAL A C 1
ATOM 697 O O . VAL A 1 93 ? 0.789 -15.783 8.257 1.00 96.06 93 VAL A O 1
ATOM 700 N N . SER A 1 94 ? -1.255 -16.765 8.335 1.00 90.62 94 SER A N 1
ATOM 701 C CA . SER A 1 94 ? -0.821 -18.174 8.436 1.00 90.62 94 SER A CA 1
ATOM 702 C C . SER A 1 94 ? -0.743 -18.854 7.078 1.00 90.62 94 SER A C 1
ATOM 704 O O . SER A 1 94 ? -1.580 -18.508 6.215 1.00 90.62 94 SER A O 1
#

Solvent-accessible surface area (backbone atoms only — not comparable to full-atom values): 7070 Å² total; per-residue (Å²): 142,82,83,88,86,89,85,85,87,86,84,85,88,88,91,82,89,82,83,88,77,94,80,82,88,82,88,79,84,86,81,79,84,86,78,90,71,77,90,75,80,77,84,59,81,83,62,92,78,87,78,90,82,69,65,81,76,69,41,70,71,61,51,52,51,53,52,56,52,49,30,71,72,39,97,62,17,61,60,56,51,48,60,59,76,68,44,94,75,75,86,81,86,130

Mean predicted aligned error: 18.34 Å

Nearest PDB structures (foldseek):
  6jzd-assembly1_A  TM=9.799E-01  e=1.751E-05  Mus musculus
  6jzc-assembly1_A  TM=9.767E-01  e=2.145E-05  Mus musculus
  6j4s-assembly1_A  TM=9.778E-01  e=2.628E-05  Homo sapiens
  6och-assembly1_A  TM=9.540E-01  e=5.534E-03  Homo sapiens

Secondary structure (DSSP, 8-state):
--------------------------------------TTS-SSTT-S-----S-SSPPHHHHHHHHHHHHHHSTTHHHHHHHHHT-S--PPP-

Radius of gyration: 27.5 Å; Cα contacts (8 Å, |Δi|>4): 21; chains: 1; bounding box: 45×52×72 Å

Organism: Myotis lucifugus (NCBI:txid59463)

Foldseek 3Di:
DDDDDDDDDDDDDDDDDDDDDDDDDDDDDDDDDDDPPPPPLPPPLPPPDDDQPPPPPGDPVVVVVVLQNQLNPDPVRPVVSCCPVVDPDDDDDD

pLDDT: mean 73.3, std 24.87, range [35.84, 98.5]